Protein AF-A0A1J3D683-F1 (afdb_monomer)

Mean predicted aligned error: 5.48 Å

InterPro domains:
  IPR026057 Trichome birefringence-like, C-terminal domain [PF13839] (5-102)

Sequence (102 aa):
EPDPTKPEHTDLFDLYLDEADESWTAEIGDFDYVIISSGHWHFRPSVYYENGTISGCHYCQLPNVTDLTMFYGYRKAFRTAFKVILDLESFNGVMYLRTFAP

Structure (mmCIF, N/CA/C/O backbone):
data_AF-A0A1J3D683-F1
#
_entry.id   AF-A0A1J3D683-F1
#
loop_
_atom_site.group_PDB
_atom_site.id
_atom_site.type_symbol
_atom_site.label_atom_id
_atom_site.label_alt_id
_atom_site.label_comp_id
_atom_site.label_asym_id
_atom_site.label_entity_id
_atom_site.label_seq_id
_atom_site.pdbx_PDB_ins_code
_atom_site.Cartn_x
_atom_site.Cartn_y
_atom_site.Cartn_z
_atom_site.occupancy
_atom_site.B_iso_or_equiv
_atom_site.auth_seq_id
_atom_site.auth_comp_id
_atom_site.auth_asym_id
_atom_site.auth_atom_id
_atom_site.pdbx_PDB_model_num
ATOM 1 N N . GLU A 1 1 ? 3.800 -5.709 -37.709 1.00 40.38 1 GLU A N 1
ATOM 2 C CA . GLU A 1 1 ? 4.813 -5.768 -36.638 1.00 40.38 1 GLU A CA 1
ATOM 3 C C . GLU A 1 1 ? 4.378 -4.863 -35.501 1.00 40.38 1 GLU A C 1
ATOM 5 O O . GLU A 1 1 ? 3.859 -3.790 -35.804 1.00 40.38 1 GLU A O 1
ATOM 10 N N . PRO A 1 2 ? 4.496 -5.299 -34.238 1.00 44.69 2 PRO A N 1
ATOM 11 C CA . PRO A 1 2 ? 4.319 -4.409 -33.097 1.00 44.69 2 PRO A CA 1
ATOM 12 C C . PRO A 1 2 ? 5.401 -3.316 -33.112 1.00 44.69 2 PRO A C 1
ATOM 14 O O . PRO A 1 2 ? 6.545 -3.567 -33.484 1.00 44.69 2 PRO A O 1
ATOM 17 N N . ASP A 1 3 ? 4.998 -2.092 -32.779 1.00 47.06 3 ASP A N 1
ATOM 18 C CA . ASP A 1 3 ? 5.840 -0.894 -32.791 1.00 47.06 3 ASP A CA 1
ATOM 19 C C . ASP A 1 3 ? 6.704 -0.858 -31.517 1.00 47.06 3 ASP A C 1
ATOM 21 O O . ASP A 1 3 ? 6.144 -0.708 -30.429 1.00 47.06 3 ASP A O 1
ATOM 25 N N . PRO A 1 4 ? 8.044 -0.959 -31.616 1.00 57.84 4 PRO A N 1
ATOM 26 C CA . PRO A 1 4 ? 8.940 -1.013 -30.458 1.00 57.84 4 PRO A CA 1
ATOM 27 C C . PRO A 1 4 ? 8.971 0.289 -29.639 1.00 57.84 4 PRO A C 1
ATOM 29 O O . PRO A 1 4 ? 9.653 0.352 -28.619 1.00 57.84 4 PRO A O 1
ATOM 32 N N . THR A 1 5 ? 8.271 1.339 -30.084 1.00 55.69 5 THR A N 1
ATOM 33 C CA . THR A 1 5 ? 8.198 2.636 -29.398 1.00 55.69 5 THR A CA 1
ATOM 34 C C . THR A 1 5 ? 6.894 2.868 -28.633 1.00 55.69 5 THR A C 1
ATOM 36 O O . THR A 1 5 ? 6.767 3.887 -27.953 1.00 55.69 5 T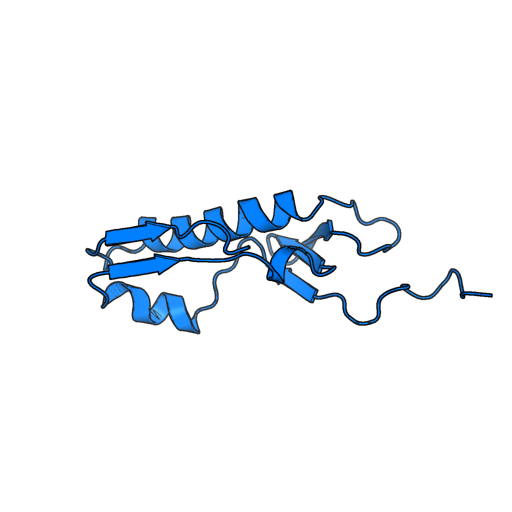HR A O 1
ATOM 39 N N . LYS A 1 6 ? 5.933 1.935 -28.692 1.00 50.72 6 LYS A N 1
ATOM 40 C CA . LYS A 1 6 ? 4.682 2.012 -27.926 1.00 50.72 6 LYS A CA 1
ATOM 41 C C . LYS A 1 6 ? 4.711 1.045 -26.739 1.00 50.72 6 LYS A C 1
ATOM 43 O O . LYS A 1 6 ? 5.078 -0.109 -26.939 1.00 50.72 6 LYS A O 1
ATOM 48 N N . PRO A 1 7 ? 4.285 1.467 -25.531 1.00 56.12 7 PRO A N 1
ATOM 49 C CA . PRO A 1 7 ? 4.058 0.522 -24.445 1.00 56.12 7 PRO A CA 1
ATOM 50 C C . PRO A 1 7 ? 3.030 -0.519 -24.909 1.00 56.12 7 PRO A C 1
ATOM 52 O O . PRO A 1 7 ? 1.954 -0.146 -25.380 1.00 56.12 7 PRO A O 1
ATOM 55 N N . GLU A 1 8 ? 3.344 -1.813 -24.792 1.00 57.50 8 GLU A N 1
ATOM 56 C CA . GLU A 1 8 ? 2.435 -2.900 -25.201 1.00 57.50 8 GLU A CA 1
ATOM 57 C C . GLU A 1 8 ? 1.136 -2.940 -24.369 1.00 57.50 8 GLU A C 1
ATOM 59 O O . GLU A 1 8 ? 0.163 -3.595 -24.749 1.00 57.50 8 GLU A O 1
ATOM 64 N N . HIS A 1 9 ? 1.086 -2.204 -23.254 1.00 60.66 9 HIS A N 1
ATOM 65 C CA . HIS A 1 9 ? -0.077 -2.089 -22.381 1.00 60.66 9 HIS A CA 1
ATOM 66 C C . HIS A 1 9 ? -0.552 -0.636 -22.287 1.00 60.66 9 HIS A C 1
ATOM 68 O O . HIS A 1 9 ? 0.137 0.221 -21.741 1.00 60.66 9 HIS A O 1
ATOM 74 N N . THR A 1 10 ? -1.758 -0.367 -22.791 1.00 62.66 10 THR A N 1
ATOM 75 C CA . THR A 1 10 ? -2.457 0.921 -22.629 1.00 62.66 10 THR A CA 1
ATOM 76 C C . THR A 1 10 ? -3.153 1.072 -21.270 1.00 62.66 10 THR A C 1
ATOM 78 O O . THR A 1 10 ? -3.592 2.171 -20.957 1.00 62.66 10 THR A O 1
ATOM 81 N N . ASP A 1 11 ? -3.208 0.007 -20.461 1.00 76.56 11 ASP A N 1
ATOM 82 C CA . ASP A 1 11 ? -3.873 -0.038 -19.146 1.00 76.56 11 ASP A CA 1
ATOM 83 C C . ASP A 1 11 ? -2.855 -0.259 -18.008 1.00 76.56 11 ASP A C 1
ATOM 85 O O . ASP A 1 11 ? -2.944 -1.227 -17.246 1.00 76.56 11 ASP A O 1
ATOM 89 N N . LEU A 1 12 ? -1.834 0.600 -17.916 1.00 88.25 12 LEU A N 1
ATOM 90 C CA . LEU A 1 12 ? -0.969 0.641 -16.733 1.00 88.25 12 LEU A CA 1
ATOM 91 C C . LEU A 1 12 ? -1.686 1.395 -15.609 1.00 88.25 12 LEU A C 1
ATOM 93 O O . LEU A 1 12 ? -2.235 2.470 -15.833 1.00 88.25 12 LEU A O 1
ATOM 97 N N . PHE A 1 13 ? -1.664 0.832 -14.402 1.00 92.19 13 PHE A N 1
ATOM 98 C CA . PHE A 1 13 ? -2.170 1.506 -13.208 1.00 92.19 13 PHE A CA 1
ATOM 99 C C . PHE A 1 13 ? -1.034 2.189 -12.456 1.00 92.19 13 PHE A C 1
ATOM 101 O O . PHE A 1 13 ? -0.025 1.550 -12.160 1.00 92.19 13 PHE A O 1
ATOM 108 N N . ASP A 1 14 ? -1.233 3.446 -12.082 1.00 94.50 14 ASP A N 1
ATOM 109 C CA . ASP A 1 14 ? -0.335 4.145 -11.170 1.00 94.50 14 ASP A CA 1
ATOM 110 C C . ASP A 1 14 ? -0.724 3.798 -9.731 1.00 94.50 14 ASP A C 1
ATOM 112 O O . ASP A 1 14 ? -1.860 4.022 -9.305 1.00 94.50 14 ASP A O 1
ATOM 116 N N . LEU A 1 15 ? 0.205 3.197 -8.987 1.00 95.44 15 LEU A N 1
ATOM 117 C CA . LEU A 1 15 ? -0.017 2.761 -7.613 1.00 95.44 15 LEU A CA 1
ATOM 118 C C . LEU A 1 15 ? 1.004 3.409 -6.675 1.00 95.44 15 LEU A C 1
ATOM 120 O O . LEU A 1 15 ? 2.192 3.080 -6.701 1.00 95.44 15 LEU A O 1
ATOM 124 N N . TYR A 1 16 ? 0.509 4.292 -5.813 1.00 97.56 16 TYR A N 1
ATOM 125 C CA . TYR A 1 16 ? 1.272 4.968 -4.768 1.00 97.56 16 TYR A CA 1
ATOM 126 C C . TYR A 1 16 ? 1.359 4.047 -3.553 1.00 97.56 16 TYR A C 1
ATOM 128 O O . TYR A 1 16 ? 0.372 3.763 -2.879 1.00 97.56 16 TYR A O 1
ATOM 136 N N . LEU A 1 17 ? 2.541 3.477 -3.335 1.00 97.56 17 LEU A N 1
ATOM 137 C CA . LEU A 1 17 ? 2.739 2.369 -2.404 1.00 97.56 17 LEU A CA 1
ATOM 138 C C . LEU A 1 17 ? 2.930 2.811 -0.953 1.00 97.56 17 LEU A C 1
ATOM 140 O O . LEU A 1 17 ? 2.952 1.957 -0.066 1.00 97.56 17 LEU A O 1
ATOM 144 N N . ASP A 1 18 ? 3.104 4.103 -0.707 1.00 97.56 18 ASP A N 1
ATOM 145 C CA . ASP A 1 18 ? 3.291 4.742 0.596 1.00 97.56 18 ASP A CA 1
ATOM 146 C C . ASP A 1 18 ? 2.160 5.711 0.970 1.00 97.56 18 ASP A C 1
ATOM 148 O O . ASP A 1 18 ? 2.204 6.311 2.042 1.00 97.56 18 ASP A O 1
ATOM 152 N N . GLU A 1 19 ? 1.119 5.789 0.142 1.00 97.12 19 GLU A N 1
ATOM 153 C CA . GLU A 1 19 ? -0.053 6.633 0.356 1.00 97.12 19 GLU A CA 1
ATOM 154 C C . GLU A 1 19 ? -1.294 5.758 0.569 1.00 97.12 19 GLU A C 1
ATOM 156 O O . GLU A 1 19 ? -1.545 4.800 -0.164 1.00 97.12 19 GLU A O 1
ATOM 161 N N . ALA A 1 20 ? -2.072 6.067 1.605 1.00 96.19 20 ALA A N 1
ATOM 162 C CA . ALA A 1 20 ? -3.355 5.428 1.858 1.00 96.19 20 ALA A CA 1
ATOM 163 C C . ALA A 1 20 ? -4.487 6.385 1.486 1.00 96.19 20 ALA A C 1
ATOM 165 O O . ALA A 1 20 ? -4.446 7.556 1.848 1.00 96.19 20 ALA A O 1
ATOM 166 N N . ASP A 1 21 ? -5.499 5.869 0.790 1.00 95.44 21 ASP A N 1
ATOM 167 C CA . ASP A 1 21 ? -6.642 6.668 0.348 1.00 95.44 21 ASP A CA 1
ATOM 168 C C . ASP A 1 21 ? -7.466 7.198 1.536 1.00 95.44 21 ASP A C 1
ATOM 170 O O . ASP A 1 21 ? -7.954 6.426 2.364 1.00 95.44 21 ASP A O 1
ATOM 174 N N . GLU A 1 22 ? -7.638 8.518 1.603 1.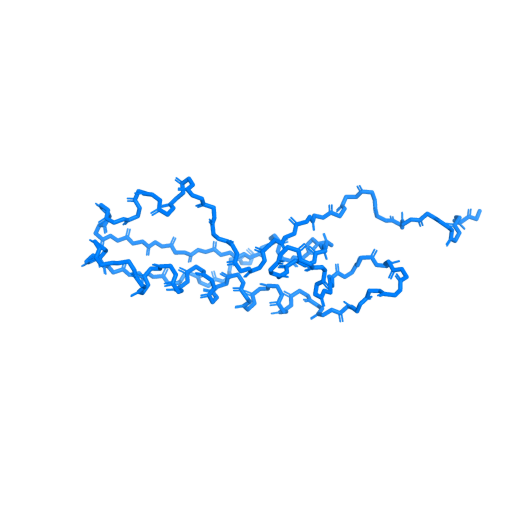00 95.69 22 GLU A N 1
ATOM 175 C CA . GLU A 1 22 ? -8.324 9.202 2.705 1.00 95.69 22 GLU A CA 1
ATOM 176 C C . GLU A 1 22 ? -9.781 8.758 2.892 1.00 95.69 22 GLU A C 1
ATOM 178 O O . GLU A 1 22 ? -10.301 8.812 4.006 1.00 95.69 22 GLU A O 1
ATOM 183 N N . SER A 1 23 ? -10.434 8.260 1.834 1.00 95.31 23 SER A N 1
ATOM 184 C CA . SER A 1 23 ? -11.848 7.864 1.872 1.00 95.31 23 SER A CA 1
ATOM 185 C C . SER A 1 23 ? -12.156 6.762 2.883 1.00 95.31 23 SER A C 1
ATOM 187 O O . SER A 1 23 ? -13.276 6.704 3.385 1.00 95.31 23 SER A O 1
ATOM 189 N N . TRP A 1 24 ? -11.189 5.893 3.194 1.00 93.88 24 TRP A N 1
ATOM 190 C CA . TRP A 1 24 ? -11.360 4.862 4.219 1.00 93.88 24 TRP A CA 1
ATOM 191 C C . TRP A 1 24 ? -10.597 5.175 5.504 1.00 93.88 24 TRP A C 1
ATOM 193 O O . TRP A 1 24 ? -11.045 4.779 6.579 1.00 93.88 24 TRP A O 1
ATOM 203 N N . THR A 1 25 ? -9.458 5.871 5.428 1.00 95.88 25 THR A N 1
ATOM 204 C CA . THR A 1 25 ? -8.654 6.166 6.624 1.00 95.88 25 THR A CA 1
ATOM 205 C C . THR A 1 25 ? -9.320 7.194 7.532 1.00 95.88 25 THR A C 1
ATOM 207 O O . THR A 1 25 ? -9.123 7.127 8.743 1.00 95.88 25 THR A O 1
ATOM 210 N N . ALA A 1 26 ? -10.143 8.092 6.980 1.00 94.88 26 ALA A N 1
ATOM 211 C CA . ALA A 1 26 ? -10.884 9.088 7.754 1.00 94.88 26 ALA A CA 1
ATOM 212 C C . ALA A 1 26 ? -11.930 8.463 8.694 1.00 94.88 26 ALA A C 1
ATOM 214 O O . ALA A 1 26 ? -12.159 8.975 9.784 1.00 94.88 26 ALA A O 1
ATOM 215 N N . GLU A 1 27 ? -12.520 7.336 8.295 1.00 93.94 27 GLU A N 1
ATOM 216 C CA . GLU A 1 27 ? -13.653 6.722 9.000 1.00 93.94 27 GLU A CA 1
ATOM 217 C C . GLU A 1 27 ? -13.229 5.536 9.877 1.00 93.94 27 GLU A C 1
ATOM 219 O O . GLU A 1 27 ? -13.985 5.077 10.730 1.00 93.94 27 GLU A O 1
ATOM 224 N N . ILE A 1 28 ? -12.021 4.994 9.675 1.00 95.31 28 ILE A N 1
ATOM 225 C CA . ILE A 1 28 ? -11.641 3.701 10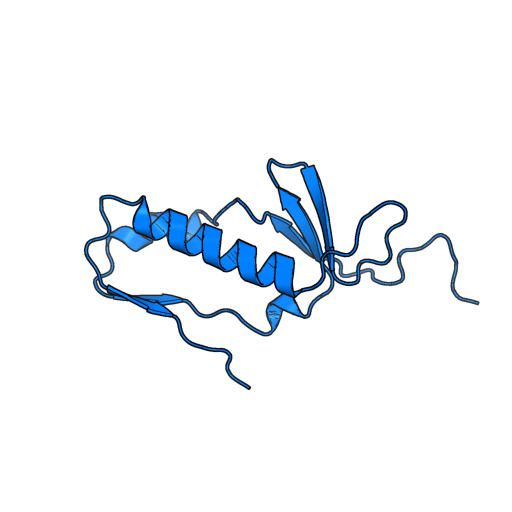.258 1.00 95.31 28 ILE A CA 1
ATOM 226 C C . ILE A 1 28 ? -11.598 3.702 11.797 1.00 95.31 28 ILE A C 1
ATOM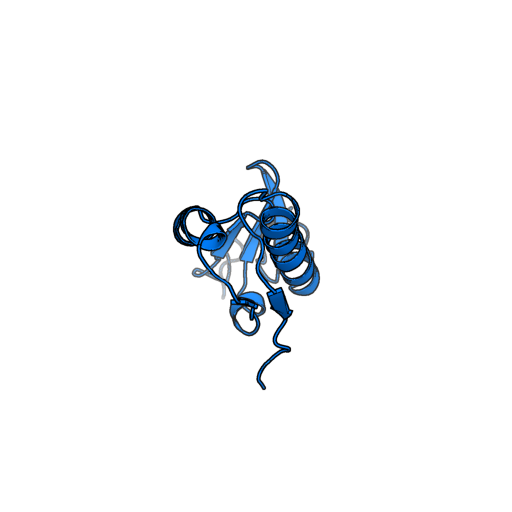 228 O O . ILE A 1 28 ? -11.807 2.656 12.409 1.00 95.31 28 ILE A O 1
ATOM 232 N N . GLY A 1 29 ? -11.369 4.862 12.421 1.00 95.81 29 GLY A N 1
ATOM 233 C CA . GLY A 1 29 ? -11.323 5.011 13.879 1.00 95.81 29 GLY A CA 1
ATOM 234 C C . GLY A 1 29 ? -12.635 4.657 14.587 1.00 95.81 29 GLY A C 1
ATOM 235 O O . GLY A 1 29 ? -12.598 4.231 15.738 1.00 95.81 29 GLY A O 1
ATOM 236 N N . ASP A 1 30 ? -13.768 4.757 13.890 1.00 96.19 30 ASP A N 1
ATOM 237 C CA . ASP A 1 30 ? -15.100 4.528 14.461 1.00 96.19 30 ASP A CA 1
ATOM 238 C C . ASP A 1 30 ? -15.546 3.053 14.405 1.00 96.19 30 ASP A C 1
ATOM 240 O O . ASP A 1 30 ? -16.630 2.707 14.879 1.00 96.19 30 ASP A O 1
ATOM 244 N N . PHE A 1 31 ? -14.731 2.158 13.833 1.00 96.75 31 PHE A N 1
ATOM 245 C C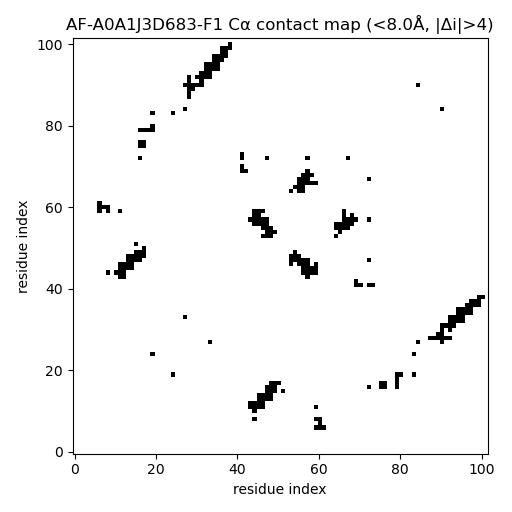A . PHE A 1 31 ? -15.073 0.742 13.690 1.00 96.75 31 PHE A CA 1
ATOM 246 C C . PHE A 1 31 ? -14.505 -0.122 14.821 1.00 96.75 31 PHE A C 1
ATOM 248 O O . PHE A 1 31 ? -13.305 -0.130 15.086 1.00 96.75 31 PHE A O 1
ATOM 255 N N . ASP A 1 32 ? -15.350 -0.986 15.392 1.00 97.62 32 ASP A N 1
ATOM 256 C CA . ASP A 1 32 ? -14.914 -2.027 16.337 1.00 97.62 32 ASP A CA 1
ATOM 257 C C . ASP A 1 32 ? -14.107 -3.148 15.655 1.00 97.62 32 ASP A C 1
ATOM 259 O O . ASP A 1 32 ? -13.267 -3.806 16.274 1.00 97.62 32 ASP A O 1
ATOM 263 N N . TYR A 1 33 ? -14.372 -3.390 14.368 1.00 97.31 33 TYR A N 1
ATOM 264 C CA . TYR A 1 33 ? -13.762 -4.467 13.593 1.00 97.31 33 TYR A CA 1
ATOM 265 C C . TYR A 1 33 ? -13.461 -4.021 12.167 1.00 97.31 33 TYR A C 1
ATOM 267 O O . TYR A 1 33 ? -14.340 -3.527 11.462 1.00 97.31 33 TYR A O 1
ATOM 275 N N . VAL A 1 34 ? -12.238 -4.290 11.712 1.00 96.69 34 VAL A N 1
ATOM 276 C CA . VAL A 1 34 ? -11.792 -4.002 10.342 1.00 96.69 34 VAL A CA 1
ATOM 277 C C . VAL A 1 34 ? -11.297 -5.287 9.699 1.00 96.69 34 VAL A C 1
ATOM 279 O O . VAL A 1 34 ? -10.482 -6.007 10.271 1.00 96.69 34 VAL A O 1
ATOM 282 N N . ILE A 1 35 ? -11.756 -5.573 8.482 1.00 95.88 35 ILE A N 1
ATOM 283 C CA . ILE A 1 35 ? -11.280 -6.713 7.696 1.00 95.88 35 ILE A CA 1
ATOM 284 C C . ILE A 1 35 ? -10.605 -6.177 6.439 1.00 95.88 35 ILE A C 1
ATOM 286 O O . ILE A 1 35 ? -11.269 -5.628 5.563 1.00 95.88 35 ILE A O 1
ATOM 290 N N . ILE A 1 36 ? -9.294 -6.384 6.323 1.00 94.62 36 ILE A N 1
ATOM 291 C CA . ILE A 1 36 ? -8.545 -6.039 5.112 1.00 94.62 36 ILE A CA 1
ATOM 292 C C . ILE A 1 36 ? -8.400 -7.283 4.243 1.00 94.62 36 ILE A C 1
ATOM 294 O O . ILE A 1 36 ? -8.018 -8.360 4.706 1.00 94.62 36 ILE A O 1
ATOM 298 N N . SER A 1 37 ? -8.668 -7.119 2.951 1.00 92.88 37 SER A N 1
ATOM 299 C CA . SER A 1 37 ? -8.398 -8.121 1.930 1.00 92.88 37 SER A CA 1
ATOM 300 C C . SER A 1 37 ? -7.919 -7.438 0.662 1.00 92.88 37 SER A C 1
ATOM 302 O O . SER A 1 37 ? -8.492 -6.442 0.233 1.00 92.88 37 SER A O 1
ATOM 304 N N . SER A 1 38 ? -6.883 -7.991 0.043 1.00 90.94 38 SER A N 1
ATOM 305 C CA . SER A 1 38 ? -6.477 -7.598 -1.298 1.00 90.94 38 SER A CA 1
ATOM 306 C C . SER A 1 38 ? -5.834 -8.782 -2.007 1.00 90.94 38 SER A C 1
ATOM 308 O O . SER A 1 38 ? -5.207 -9.631 -1.377 1.00 90.94 38 SER A O 1
ATOM 310 N N . GLY A 1 39 ? -6.038 -8.878 -3.318 1.00 87.69 39 GLY A N 1
ATOM 311 C CA . GLY A 1 39 ? -5.678 -10.061 -4.095 1.00 87.69 39 GLY A CA 1
ATOM 312 C C . GLY A 1 39 ? -5.501 -9.725 -5.564 1.00 87.69 39 GLY A C 1
ATOM 313 O O . GLY A 1 39 ? -4.501 -9.112 -5.928 1.00 87.69 39 GLY A O 1
ATOM 314 N N . HIS A 1 40 ? -6.497 -10.089 -6.378 1.00 88.19 40 HIS A N 1
ATOM 315 C CA . HIS A 1 40 ? -6.465 -10.046 -7.844 1.00 88.19 40 HIS A CA 1
ATOM 316 C C . HIS A 1 40 ? -5.952 -8.740 -8.468 1.00 88.19 40 HIS A C 1
ATOM 318 O O . HIS A 1 40 ? -5.370 -8.775 -9.550 1.00 88.19 40 HIS A O 1
ATOM 324 N N . TRP A 1 41 ? -6.132 -7.602 -7.793 1.00 88.06 41 TRP A N 1
ATOM 325 C CA . TRP A 1 41 ? -5.658 -6.301 -8.267 1.00 88.06 41 TRP A CA 1
ATOM 326 C C . TRP A 1 41 ? -4.147 -6.272 -8.539 1.00 88.06 41 TRP A C 1
ATOM 328 O O . TRP A 1 41 ? -3.712 -5.688 -9.521 1.0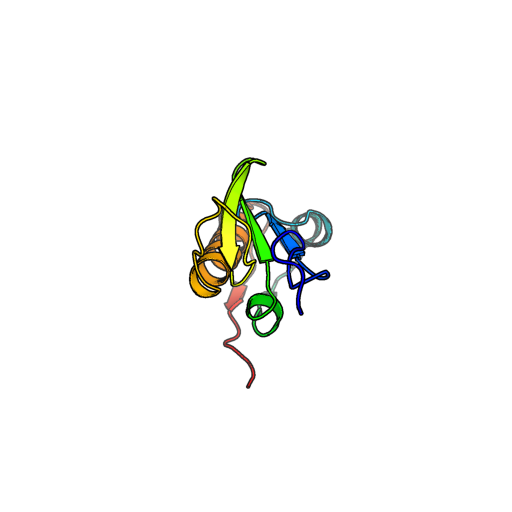0 88.06 41 TRP A O 1
ATOM 338 N N . HIS A 1 42 ? -3.352 -6.992 -7.745 1.00 91.31 42 HIS A N 1
ATOM 339 C CA . HIS A 1 42 ? -1.891 -6.991 -7.859 1.00 91.31 42 HIS A CA 1
ATOM 340 C C . HIS A 1 42 ? -1.350 -7.771 -9.063 1.00 91.31 42 HIS A C 1
ATOM 342 O O . HIS A 1 42 ? -0.164 -7.674 -9.357 1.00 91.31 42 HIS A O 1
ATOM 348 N N . PHE A 1 43 ? -2.188 -8.540 -9.767 1.00 91.62 43 PHE A N 1
ATOM 349 C CA . PHE A 1 43 ? -1.784 -9.184 -11.021 1.00 91.62 43 PHE A CA 1
ATOM 350 C C . PHE A 1 43 ? -1.787 -8.212 -12.206 1.00 91.62 43 PHE A C 1
ATOM 352 O O . PHE A 1 43 ? -1.181 -8.513 -13.235 1.00 91.62 43 PHE A O 1
ATOM 359 N N . ARG A 1 44 ? -2.480 -7.071 -12.082 1.00 92.00 44 ARG A N 1
ATOM 360 C CA . ARG A 1 44 ? -2.549 -6.044 -13.125 1.00 92.00 44 ARG A CA 1
ATOM 361 C C . ARG A 1 44 ? -1.173 -5.399 -13.308 1.00 92.00 44 ARG A C 1
ATOM 363 O O . ARG A 1 44 ? -0.518 -5.124 -12.305 1.00 92.00 44 ARG A O 1
ATOM 370 N N . PRO A 1 45 ? -0.754 -5.103 -14.547 1.00 94.12 45 PRO A N 1
ATOM 371 C CA . PRO A 1 45 ? 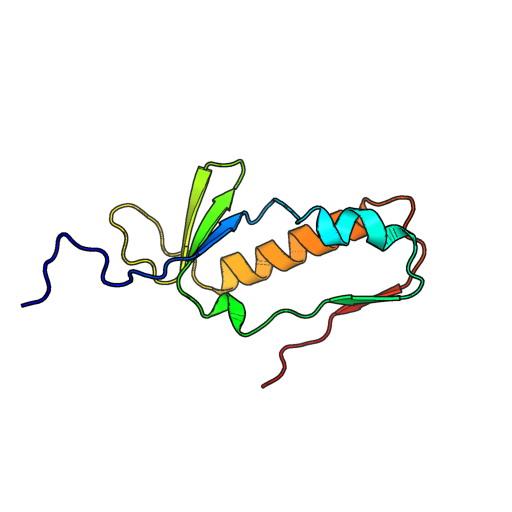0.425 -4.282 -14.790 1.00 94.12 45 PRO A CA 1
ATOM 372 C C . PRO A 1 45 ? 0.302 -2.933 -14.077 1.00 94.12 45 PRO A C 1
ATOM 374 O O . PRO A 1 45 ? -0.763 -2.310 -14.093 1.00 94.12 45 PRO A O 1
ATOM 377 N N . SER A 1 46 ? 1.354 -2.490 -13.397 1.00 94.62 46 SER A N 1
ATOM 378 C CA . SER A 1 46 ? 1.297 -1.258 -12.600 1.00 94.62 46 SER A CA 1
ATOM 379 C C . SER A 1 46 ? 2.651 -0.575 -12.518 1.00 94.62 46 SER A C 1
ATOM 381 O O . SER A 1 46 ? 3.676 -1.250 -12.440 1.00 94.62 46 SER A O 1
ATOM 383 N N . VAL A 1 47 ? 2.649 0.754 -12.495 1.00 96.50 47 VAL A N 1
ATOM 384 C CA . VAL A 1 47 ? 3.806 1.584 -12.152 1.00 96.50 47 VAL A CA 1
ATOM 385 C C . VAL A 1 47 ? 3.717 1.917 -10.668 1.00 96.50 47 VAL A C 1
ATOM 387 O O . VAL A 1 47 ? 2.656 2.272 -10.157 1.00 96.50 47 VAL A O 1
ATOM 390 N N . TYR A 1 48 ? 4.825 1.752 -9.958 1.00 97.69 48 TYR A N 1
ATOM 391 C CA . TYR A 1 48 ? 4.898 1.960 -8.521 1.00 97.69 48 TYR A CA 1
ATOM 392 C C . TYR A 1 48 ? 5.524 3.307 -8.205 1.00 97.69 48 TYR A C 1
ATOM 394 O O . TYR A 1 48 ? 6.599 3.636 -8.713 1.00 97.69 48 TYR A O 1
ATOM 402 N N . TYR A 1 49 ? 4.854 4.049 -7.330 1.00 98.19 49 TYR A N 1
ATOM 403 C CA . TYR A 1 49 ? 5.296 5.341 -6.837 1.00 98.19 49 TYR A CA 1
ATOM 404 C C . TYR A 1 49 ? 5.585 5.259 -5.342 1.00 98.19 49 TYR A C 1
ATOM 406 O O . TYR A 1 49 ? 4.827 4.649 -4.588 1.00 98.19 49 TYR A O 1
ATOM 414 N N . GLU A 1 50 ? 6.689 5.874 -4.930 1.00 97.81 50 GLU A N 1
ATOM 415 C CA . GLU A 1 50 ? 7.028 6.143 -3.533 1.00 97.81 50 GLU A CA 1
ATOM 416 C C . GLU A 1 50 ? 7.568 7.575 -3.436 1.00 97.81 50 GLU A C 1
ATOM 418 O O . GLU A 1 50 ? 8.384 8.002 -4.263 1.00 97.81 50 GLU A O 1
ATOM 423 N N . ASN A 1 51 ? 7.098 8.337 -2.449 1.00 97.38 51 ASN A N 1
ATOM 424 C CA . ASN A 1 51 ? 7.341 9.772 -2.287 1.00 97.38 51 ASN A CA 1
ATOM 425 C C . ASN A 1 51 ? 7.079 10.569 -3.583 1.00 97.38 51 ASN A C 1
ATOM 427 O O . ASN A 1 51 ? 7.863 11.444 -3.956 1.00 97.38 51 ASN A O 1
ATOM 431 N N . GLY A 1 52 ? 6.023 10.208 -4.320 1.00 95.94 52 GLY A N 1
ATOM 432 C CA . GLY A 1 52 ? 5.665 10.827 -5.601 1.00 95.94 52 GLY A CA 1
ATOM 433 C C . GLY A 1 52 ? 6.631 10.546 -6.764 1.00 95.94 52 GLY A C 1
ATOM 434 O O . GLY A 1 52 ? 6.515 11.170 -7.818 1.00 95.94 52 GLY A O 1
ATOM 435 N N . THR A 1 53 ? 7.580 9.618 -6.608 1.00 96.69 53 THR A N 1
ATOM 436 C CA . THR A 1 53 ? 8.568 9.254 -7.640 1.00 96.69 53 THR A CA 1
ATOM 437 C C . THR A 1 53 ? 8.468 7.784 -8.027 1.00 96.69 53 THR A C 1
ATOM 439 O O . THR A 1 53 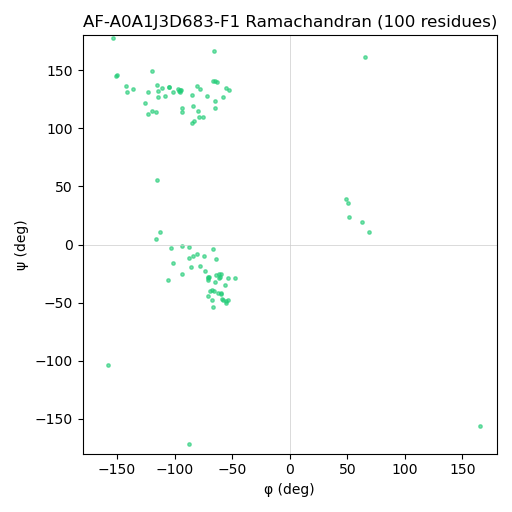? 8.117 6.953 -7.195 1.00 96.69 53 THR A O 1
ATOM 442 N N . ILE A 1 54 ? 8.787 7.449 -9.283 1.00 96.50 54 ILE A N 1
ATOM 443 C CA . ILE A 1 54 ? 8.746 6.059 -9.759 1.00 96.50 54 ILE A CA 1
ATOM 444 C C . ILE A 1 54 ? 9.806 5.241 -9.014 1.00 96.50 54 ILE A C 1
ATOM 446 O O . ILE A 1 54 ? 11.003 5.489 -9.167 1.00 96.50 54 ILE A O 1
ATOM 450 N N . SER A 1 55 ? 9.369 4.242 -8.249 1.00 97.19 55 SER A N 1
ATOM 451 C CA . SER A 1 55 ? 10.256 3.284 -7.580 1.00 97.19 55 SER A CA 1
ATOM 452 C C . SER A 1 55 ? 10.491 2.020 -8.410 1.00 97.19 55 SER A C 1
ATOM 454 O O . SER A 1 55 ? 11.535 1.379 -8.287 1.00 97.19 55 SER A O 1
ATOM 456 N N . GLY A 1 56 ? 9.557 1.686 -9.300 1.00 97.12 56 GLY A N 1
ATOM 457 C CA . GLY A 1 56 ? 9.642 0.558 -10.223 1.00 97.12 56 GLY A CA 1
ATOM 458 C C . GLY A 1 56 ? 8.280 0.240 -10.827 1.00 97.12 56 GLY A C 1
ATOM 459 O O . GLY A 1 56 ? 7.408 1.104 -10.897 1.00 97.12 56 GLY A O 1
ATOM 460 N N . CYS A 1 57 ? 8.082 -0.995 -11.273 1.00 96.31 57 CYS A N 1
ATOM 461 C CA . CYS A 1 57 ? 6.803 -1.432 -11.824 1.00 96.31 57 CYS A CA 1
ATOM 462 C C . CYS A 1 57 ? 6.580 -2.944 -11.678 1.00 96.31 57 CYS A C 1
ATOM 464 O O . CYS A 1 57 ? 7.453 -3.663 -11.203 1.00 96.31 57 CYS A O 1
ATOM 466 N N . HIS A 1 58 ? 5.423 -3.435 -12.114 1.00 95.44 58 HIS A N 1
ATOM 467 C CA . HIS A 1 58 ? 5.159 -4.850 -12.384 1.00 95.44 58 HIS A CA 1
ATOM 468 C C . HIS A 1 58 ? 4.640 -4.983 -13.811 1.00 95.44 58 HIS A C 1
ATOM 470 O O . HIS A 1 58 ? 3.627 -4.367 -14.151 1.00 95.44 58 HIS A O 1
ATOM 476 N N . TYR A 1 59 ? 5.335 -5.765 -14.640 1.00 93.00 59 TYR A N 1
ATOM 477 C CA . TYR A 1 59 ? 4.955 -6.078 -16.020 1.00 93.00 59 TYR A CA 1
ATOM 478 C C . TYR A 1 59 ? 4.620 -4.841 -16.881 1.00 93.00 59 TYR A C 1
ATOM 480 O O . TYR A 1 59 ? 3.721 -4.874 -17.718 1.00 93.00 59 TYR A O 1
ATOM 488 N N . CYS A 1 60 ? 5.325 -3.722 -16.673 1.00 88.44 60 CYS A N 1
ATOM 489 C CA . CYS A 1 60 ? 5.019 -2.464 -17.363 1.00 88.44 60 CYS A CA 1
ATOM 490 C C . CYS A 1 60 ? 5.675 -2.321 -18.744 1.00 88.44 60 CYS A C 1
ATOM 492 O O . CYS A 1 60 ? 5.246 -1.488 -19.536 1.00 88.44 60 CYS A O 1
ATOM 494 N N . GLN A 1 61 ? 6.731 -3.099 -19.015 1.00 87.75 61 GLN A N 1
ATOM 495 C CA . GLN A 1 61 ? 7.544 -3.027 -20.239 1.00 87.75 61 GLN A CA 1
ATOM 496 C C . GLN A 1 61 ? 8.062 -1.614 -20.594 1.00 87.75 61 GLN A C 1
ATOM 498 O O . GLN A 1 61 ? 8.359 -1.316 -21.750 1.00 87.75 61 GLN A O 1
ATOM 503 N N . LEU A 1 62 ? 8.179 -0.727 -19.603 1.00 86.88 62 LEU A N 1
ATOM 504 C CA . LEU A 1 62 ? 8.697 0.622 -19.804 1.00 86.88 62 LEU A CA 1
ATOM 505 C C . LEU A 1 62 ? 10.234 0.600 -19.837 1.00 86.88 62 LEU A C 1
ATOM 507 O O . LEU A 1 62 ? 10.859 -0.046 -18.990 1.00 86.88 62 LEU A O 1
ATOM 511 N N . PRO A 1 63 ? 10.876 1.322 -20.773 1.00 88.56 63 PRO A N 1
ATOM 512 C CA . PRO A 1 63 ? 12.327 1.424 -20.795 1.00 88.56 63 PRO A CA 1
ATOM 513 C C . PRO A 1 63 ? 12.826 2.155 -19.543 1.00 88.56 63 PRO A C 1
ATOM 515 O O . PRO A 1 63 ? 12.243 3.151 -19.120 1.00 88.56 63 PRO A O 1
ATOM 518 N N . ASN A 1 64 ? 13.943 1.690 -18.979 1.00 91.50 64 ASN A N 1
ATOM 519 C CA . ASN A 1 64 ? 14.586 2.272 -17.792 1.00 91.50 64 ASN A CA 1
ATOM 520 C C . ASN A 1 64 ? 13.743 2.248 -16.499 1.00 91.50 64 ASN A C 1
ATOM 522 O O . ASN A 1 64 ? 14.055 2.987 -15.566 1.00 91.50 64 ASN A O 1
ATOM 526 N N . VAL A 1 65 ? 12.717 1.394 -16.410 1.00 94.50 65 VAL A N 1
ATOM 527 C CA . VAL A 1 65 ? 11.962 1.149 -15.172 1.00 94.50 65 VAL A CA 1
ATOM 528 C C . VAL A 1 65 ? 12.191 -0.290 -14.724 1.00 94.50 65 VAL A C 1
ATOM 530 O O . VAL A 1 65 ? 12.008 -1.231 -15.492 1.00 94.50 65 VAL A O 1
ATOM 533 N N . THR A 1 66 ? 12.612 -0.470 -13.475 1.00 96.50 66 THR A N 1
ATOM 534 C CA . THR A 1 66 ? 12.863 -1.800 -12.910 1.00 96.50 66 THR A CA 1
ATOM 535 C C . THR A 1 66 ? 11.547 -2.529 -12.657 1.00 96.50 66 THR A C 1
ATOM 537 O O . THR A 1 66 ? 10.683 -2.012 -11.948 1.00 96.50 66 THR A O 1
ATOM 540 N N . ASP A 1 67 ? 11.418 -3.755 -13.167 1.00 96.06 67 ASP A N 1
ATOM 541 C CA . ASP A 1 67 ? 10.332 -4.651 -12.769 1.00 96.06 67 ASP A CA 1
ATOM 542 C C . ASP A 1 67 ? 10.621 -5.216 -11.367 1.00 96.06 67 ASP A C 1
ATOM 544 O O . ASP A 1 67 ? 11.559 -5.988 -11.154 1.00 96.06 67 ASP A O 1
ATOM 548 N N . LEU A 1 68 ? 9.831 -4.773 -10.394 1.00 97.19 68 LEU A N 1
ATOM 549 C CA . LEU A 1 68 ? 9.882 -5.176 -8.992 1.00 97.19 68 LEU A CA 1
ATOM 550 C C . LEU A 1 68 ? 8.926 -6.333 -8.680 1.00 97.19 68 LEU A C 1
ATOM 552 O O . LEU A 1 68 ? 8.927 -6.833 -7.552 1.00 97.19 68 LEU A O 1
ATOM 556 N N . THR A 1 69 ? 8.160 -6.803 -9.668 1.00 96.25 69 THR A N 1
ATOM 557 C CA . THR A 1 69 ? 7.114 -7.828 -9.578 1.00 96.25 69 THR A CA 1
ATOM 558 C C . THR A 1 69 ? 5.901 -7.425 -8.737 1.00 96.25 69 THR A C 1
ATOM 560 O O . THR A 1 69 ? 5.972 -6.584 -7.837 1.00 96.25 69 THR A O 1
ATOM 563 N N . MET A 1 70 ? 4.789 -8.135 -8.941 1.00 95.31 70 MET A N 1
ATOM 564 C CA . MET A 1 70 ? 3.573 -7.986 -8.137 1.00 95.31 70 MET A CA 1
ATOM 565 C C . MET A 1 70 ? 3.803 -8.133 -6.626 1.00 95.31 70 MET A C 1
ATOM 567 O O . MET A 1 70 ? 3.075 -7.547 -5.826 1.00 95.31 70 MET A O 1
ATOM 571 N N . PHE A 1 71 ? 4.807 -8.910 -6.202 1.00 95.75 71 PHE A N 1
ATOM 572 C CA . PHE A 1 71 ? 5.054 -9.176 -4.785 1.00 95.75 71 PHE A CA 1
ATOM 573 C C . PHE A 1 71 ? 5.583 -7.947 -4.049 1.00 95.75 71 PHE A C 1
ATOM 575 O O . PHE A 1 71 ? 5.338 -7.813 -2.846 1.00 95.75 71 PHE A O 1
ATOM 582 N N . TYR A 1 72 ? 6.287 -7.052 -4.750 1.00 97.31 72 TYR A N 1
ATOM 583 C CA . TYR A 1 72 ? 6.737 -5.788 -4.179 1.00 97.31 72 TYR A CA 1
ATOM 584 C C . TYR A 1 72 ? 5.544 -4.893 -3.856 1.00 97.31 72 TYR A C 1
ATOM 586 O O . TYR A 1 72 ? 5.367 -4.518 -2.693 1.00 97.31 72 TYR A O 1
ATOM 594 N N . GLY A 1 73 ? 4.681 -4.652 -4.851 1.00 96.06 73 GLY A N 1
ATOM 595 C CA . GLY A 1 73 ? 3.454 -3.878 -4.676 1.00 96.06 73 GLY A CA 1
ATOM 596 C C . GLY A 1 73 ? 2.549 -4.479 -3.601 1.00 96.06 73 GLY A C 1
ATOM 597 O O . GLY A 1 73 ? 2.167 -3.784 -2.663 1.00 96.06 73 GLY A O 1
ATOM 598 N N . TYR A 1 74 ? 2.318 -5.797 -3.652 1.00 95.62 74 TYR A N 1
ATOM 599 C CA . TYR A 1 74 ? 1.516 -6.527 -2.662 1.00 95.62 74 TYR A CA 1
ATOM 600 C C . TYR A 1 74 ? 2.033 -6.329 -1.235 1.00 95.62 74 TYR A C 1
ATOM 602 O O . TYR A 1 74 ? 1.288 -5.954 -0.332 1.00 95.62 74 TYR A O 1
ATOM 610 N N . ARG A 1 75 ? 3.337 -6.529 -1.012 1.00 96.06 75 ARG A N 1
ATOM 611 C CA . ARG A 1 75 ? 3.948 -6.361 0.313 1.00 96.06 75 ARG A CA 1
ATOM 612 C C . ARG A 1 75 ? 3.832 -4.924 0.818 1.00 96.06 75 ARG A C 1
ATOM 614 O O . ARG A 1 75 ? 3.611 -4.721 2.011 1.00 96.06 75 ARG A O 1
ATOM 621 N N . LYS A 1 76 ? 4.050 -3.942 -0.054 1.00 97.38 76 LYS A N 1
ATOM 622 C CA . LYS A 1 76 ? 4.024 -2.523 0.305 1.00 97.38 76 LYS A CA 1
ATOM 623 C C . LYS A 1 76 ? 2.609 -2.039 0.614 1.00 97.38 76 LYS A C 1
ATOM 625 O O . LYS A 1 76 ? 2.434 -1.436 1.664 1.00 97.38 76 LYS A O 1
ATOM 630 N N . ALA A 1 77 ? 1.615 -2.411 -0.193 1.00 96.19 77 ALA A N 1
ATOM 631 C CA . ALA A 1 77 ? 0.213 -2.064 0.042 1.00 96.19 77 ALA A CA 1
ATOM 632 C C . ALA A 1 77 ? -0.257 -2.483 1.448 1.00 96.19 77 ALA A C 1
ATOM 634 O O . ALA A 1 77 ? -0.792 -1.667 2.195 1.00 96.19 77 ALA A O 1
ATOM 635 N N . PHE A 1 78 ? 0.034 -3.723 1.865 1.00 96.19 78 PHE A N 1
ATOM 636 C CA . PHE A 1 78 ? -0.295 -4.171 3.224 1.00 96.19 78 PHE A CA 1
ATOM 637 C C . PHE A 1 78 ? 0.489 -3.437 4.310 1.00 96.19 78 PHE A C 1
ATOM 639 O O . PHE A 1 78 ? -0.082 -3.096 5.339 1.00 96.19 78 PHE A O 1
ATOM 646 N N . ARG A 1 79 ? 1.784 -3.170 4.101 1.00 97.31 79 ARG A N 1
ATOM 647 C CA . ARG A 1 79 ? 2.584 -2.406 5.073 1.00 97.31 79 ARG A CA 1
ATOM 648 C C . ARG A 1 79 ? 2.016 -1.010 5.296 1.00 97.31 79 ARG A C 1
ATOM 650 O O . ARG A 1 79 ? 1.955 -0.581 6.441 1.00 97.31 79 ARG A O 1
ATOM 657 N N . THR A 1 80 ? 1.593 -0.340 4.231 1.00 98.00 80 THR A N 1
ATOM 658 C CA . THR A 1 80 ? 1.001 0.998 4.297 1.00 98.00 80 THR A CA 1
ATOM 659 C C . THR A 1 80 ? -0.350 0.961 5.000 1.00 98.00 80 THR A C 1
ATOM 661 O O . THR A 1 80 ? -0.541 1.693 5.966 1.00 98.00 80 THR A O 1
ATO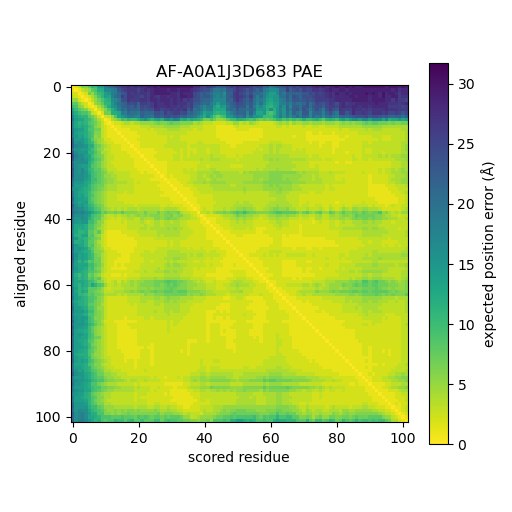M 664 N N . ALA A 1 81 ? -1.236 0.031 4.631 1.00 96.75 81 ALA A N 1
ATOM 665 C CA . ALA A 1 81 ? -2.524 -0.127 5.307 1.00 96.75 81 ALA A CA 1
ATOM 666 C C . ALA A 1 81 ? -2.372 -0.454 6.808 1.00 96.75 81 ALA A C 1
ATOM 668 O O . ALA A 1 81 ? -3.056 0.131 7.645 1.00 96.75 81 ALA A O 1
ATOM 669 N N . PHE A 1 82 ? -1.445 -1.347 7.172 1.00 96.75 82 PHE A N 1
ATOM 670 C CA . PHE A 1 82 ? -1.187 -1.679 8.577 1.00 96.75 82 PHE A CA 1
ATOM 671 C C . PHE A 1 82 ? -0.568 -0.520 9.342 1.00 96.75 82 PHE A C 1
ATOM 673 O O . PHE A 1 82 ? -0.938 -0.304 10.490 1.00 96.75 82 PHE A O 1
ATOM 680 N N . LYS A 1 83 ? 0.347 0.229 8.719 1.00 97.25 83 LYS A N 1
ATOM 681 C CA . LYS A 1 83 ? 0.939 1.417 9.331 1.00 97.25 83 LYS A CA 1
ATOM 682 C C . LYS A 1 83 ? -0.137 2.437 9.688 1.00 97.25 83 LYS A C 1
ATOM 684 O O . LYS A 1 83 ? -0.146 2.893 10.820 1.00 97.25 83 LYS A O 1
ATOM 689 N N . VAL A 1 84 ? -1.069 2.722 8.776 1.00 96.62 84 VAL A N 1
ATOM 690 C CA . VAL A 1 84 ? -2.192 3.631 9.058 1.00 96.62 84 VAL A CA 1
ATOM 691 C C . VAL A 1 84 ? -2.975 3.182 10.286 1.00 96.62 84 VAL A C 1
ATOM 693 O O . VAL A 1 84 ? -3.222 3.988 11.171 1.00 96.62 84 VAL A O 1
ATOM 696 N N . ILE A 1 85 ? -3.338 1.901 10.364 1.00 96.19 85 ILE A N 1
ATOM 697 C CA . ILE A 1 85 ? -4.160 1.404 11.474 1.00 96.19 85 ILE A CA 1
ATOM 698 C C . ILE A 1 85 ? -3.391 1.404 12.796 1.00 96.19 85 ILE A C 1
ATOM 700 O O . ILE A 1 85 ? -3.956 1.743 13.827 1.00 96.19 85 ILE A O 1
ATOM 704 N N . LEU A 1 86 ? -2.113 1.022 12.775 1.00 95.69 86 LEU A N 1
ATOM 705 C CA . LEU A 1 86 ? -1.274 0.984 13.975 1.00 95.69 86 LEU A CA 1
ATOM 706 C C . LEU A 1 86 ? -0.914 2.381 14.494 1.00 95.69 86 LEU A C 1
ATOM 708 O O . LEU A 1 86 ? -0.716 2.536 15.696 1.00 95.69 86 LEU A O 1
ATOM 712 N N . ASP A 1 87 ? -0.816 3.368 13.604 1.00 96.31 87 ASP A N 1
ATOM 713 C CA . ASP A 1 87 ? -0.485 4.750 13.957 1.00 96.31 87 ASP A CA 1
ATOM 714 C C . ASP A 1 87 ? -1.738 5.577 14.327 1.00 96.31 87 ASP A C 1
ATOM 716 O O . ASP A 1 87 ? -1.608 6.686 14.845 1.00 96.31 87 ASP A O 1
ATOM 720 N N . LEU A 1 88 ? -2.951 5.068 14.073 1.00 96.12 88 LEU A N 1
ATOM 721 C CA . LEU A 1 88 ? -4.198 5.784 14.337 1.00 96.12 88 LEU A CA 1
ATOM 722 C C . LEU A 1 88 ? -4.659 5.606 15.792 1.00 96.12 88 LEU A C 1
ATOM 724 O O . LEU A 1 88 ? -5.246 4.591 16.152 1.00 96.12 88 LEU A O 1
ATOM 728 N N . GLU A 1 89 ? -4.471 6.641 16.613 1.00 95.25 89 GLU A N 1
ATOM 729 C CA . GLU A 1 89 ? -4.827 6.626 18.043 1.00 95.25 89 GLU A CA 1
ATOM 730 C C . GLU A 1 89 ? -6.324 6.405 18.320 1.00 95.25 89 GLU A C 1
ATOM 732 O O . GLU A 1 89 ? -6.691 5.872 19.368 1.00 95.25 89 GLU A O 1
ATOM 737 N N . SER A 1 90 ? -7.205 6.819 17.404 1.00 95.56 90 SER A N 1
ATOM 738 C CA . SER A 1 90 ? -8.652 6.645 17.568 1.00 95.56 90 SER A CA 1
ATOM 739 C C . SER A 1 90 ? -9.103 5.197 17.375 1.00 95.56 90 SER A C 1
ATOM 741 O O . SER A 1 90 ? -10.135 4.809 17.925 1.00 95.56 90 SER A O 1
ATOM 743 N N . PHE A 1 91 ? -8.332 4.375 16.657 1.00 96.81 91 PHE A N 1
ATOM 744 C CA . PHE A 1 91 ? -8.710 2.994 16.393 1.00 96.81 91 PHE A CA 1
ATOM 745 C C . PHE A 1 91 ? -8.439 2.099 17.605 1.00 96.81 91 PHE A C 1
ATOM 747 O O . PHE A 1 91 ? -7.300 1.775 17.931 1.00 96.81 91 PHE A O 1
ATOM 754 N N . ASN A 1 92 ? -9.516 1.647 18.247 1.00 95.62 92 ASN A N 1
ATOM 755 C CA . ASN A 1 92 ? -9.470 0.745 19.404 1.00 95.62 92 ASN A CA 1
ATOM 756 C C . ASN A 1 92 ? -10.048 -0.652 19.099 1.00 95.62 92 ASN A C 1
ATOM 758 O O . ASN A 1 92 ? -10.288 -1.445 20.011 1.00 95.62 92 ASN A O 1
ATOM 762 N N . GLY A 1 93 ? -10.293 -0.940 17.818 1.00 95.69 93 GLY A N 1
ATOM 763 C CA . GLY A 1 93 ? -10.904 -2.176 17.346 1.00 95.69 93 GLY A CA 1
ATOM 764 C C . GLY A 1 93 ? -9.917 -3.316 17.081 1.00 95.69 93 GLY A C 1
ATOM 765 O O . GLY A 1 93 ? -8.720 -3.249 17.369 1.00 95.69 93 GLY A O 1
ATOM 766 N N . VAL A 1 94 ? -10.428 -4.393 16.479 1.00 97.25 94 VAL A N 1
ATOM 767 C CA . VAL A 1 94 ? -9.633 -5.551 16.042 1.00 97.25 94 VAL A CA 1
ATOM 768 C C . VAL A 1 94 ? -9.538 -5.584 14.519 1.00 97.25 94 VAL A C 1
ATOM 770 O O . VAL A 1 94 ? -10.550 -5.580 13.816 1.00 97.25 94 VAL A O 1
ATOM 773 N N . MET A 1 95 ? -8.312 -5.674 13.996 1.00 96.56 95 MET A N 1
ATOM 774 C CA . MET A 1 95 ? -8.063 -5.865 12.567 1.00 96.56 95 MET A CA 1
ATOM 775 C C . MET A 1 95 ? -7.868 -7.350 12.233 1.00 96.56 95 MET A C 1
ATOM 777 O O . MET A 1 95 ? -7.040 -8.034 12.836 1.00 96.56 95 MET A O 1
ATOM 781 N N . TYR A 1 96 ? -8.564 -7.826 11.204 1.00 96.81 96 TYR A N 1
ATOM 782 C CA . TYR A 1 96 ? -8.346 -9.128 10.586 1.00 96.81 96 TYR A CA 1
ATOM 783 C C . TYR A 1 96 ? -7.759 -8.973 9.185 1.00 96.81 96 TYR A C 1
ATOM 785 O O . TYR A 1 96 ? -8.262 -8.209 8.359 1.00 96.81 96 TYR A O 1
ATOM 793 N N . LEU A 1 97 ? -6.736 -9.771 8.882 1.00 95.06 97 LEU A N 1
ATOM 794 C CA . LEU A 1 97 ? -6.269 -9.971 7.516 1.00 95.06 97 LEU A CA 1
ATOM 795 C C . LEU A 1 97 ? -6.961 -11.199 6.924 1.00 95.06 97 LEU A C 1
ATOM 797 O O . LEU A 1 97 ? -6.749 -12.324 7.382 1.00 95.06 97 LEU A O 1
ATOM 801 N N . ARG A 1 98 ? -7.740 -10.999 5.861 1.00 94.00 98 ARG A N 1
ATOM 802 C CA . ARG A 1 98 ? -8.260 -12.102 5.052 1.00 94.00 98 ARG A CA 1
ATOM 803 C C . ARG A 1 98 ? -7.223 -12.496 4.003 1.00 94.00 98 ARG A C 1
ATOM 805 O O . ARG A 1 98 ? -6.759 -11.658 3.231 1.00 94.00 98 ARG A O 1
ATOM 812 N N . THR A 1 99 ? -6.911 -13.787 3.941 1.00 90.44 99 THR A N 1
ATOM 813 C CA . THR A 1 99 ? -6.044 -14.360 2.907 1.00 90.44 99 THR A CA 1
ATOM 814 C C . THR A 1 99 ? -6.669 -14.269 1.512 1.00 90.44 99 THR A C 1
ATOM 816 O O . THR A 1 99 ? -7.859 -13.987 1.348 1.00 90.44 99 THR A O 1
ATOM 819 N N . PHE A 1 100 ? -5.842 -14.501 0.491 1.00 85.94 100 PHE A N 1
ATOM 820 C CA . PHE A 1 100 ? -6.267 -14.519 -0.904 1.00 85.94 100 PHE A CA 1
ATOM 821 C C . PHE A 1 100 ? -7.453 -15.472 -1.124 1.00 85.94 100 PHE A C 1
ATOM 823 O O . PHE A 1 100 ? -7.435 -16.610 -0.653 1.00 85.94 100 PHE A O 1
ATOM 830 N N . ALA A 1 101 ? -8.468 -14.990 -1.842 1.00 82.62 101 ALA A N 1
ATOM 831 C CA . ALA A 1 101 ? -9.610 -15.780 -2.285 1.00 82.62 101 ALA A CA 1
ATOM 832 C C . ALA A 1 101 ? -9.326 -16.311 -3.705 1.00 82.62 101 ALA A C 1
ATOM 834 O O . ALA A 1 101 ? -9.202 -15.470 -4.600 1.00 82.62 101 ALA A O 1
ATOM 835 N N . PRO A 1 102 ? -9.179 -17.640 -3.892 1.00 76.56 102 PRO A N 1
ATOM 836 C CA . PRO A 1 102 ? -8.919 -18.259 -5.194 1.00 76.56 102 PRO A CA 1
ATOM 837 C C . PRO A 1 102 ? -10.038 -18.071 -6.217 1.00 76.56 102 PRO A C 1
ATOM 839 O O . PRO A 1 102 ? -11.211 -17.938 -5.793 1.00 76.56 102 PRO A O 1
#

Organism: Noccaea caerulescens (NCBI:txid107243)

Secondary structure (DSSP, 8-state):
---TTS-S-S-PEEEETT---HHHHTTGGG-SEEEE---GGGGS-EEEEETTEEEEEES---TT--B-HHHHHHHHHHHHHHHHHHH-TT--SEEEEPPP--

Solvent-accessible surface area (backbone atoms only — not comparable to full-atom values): 6263 Å² total; per-residue (Å²): 131,86,61,94,86,56,62,94,59,93,73,64,40,83,41,57,42,74,60,78,68,61,88,56,65,75,57,49,41,82,38,66,65,46,78,49,70,76,54,79,71,46,77,51,36,22,40,30,25,46,95,90,35,83,74,25,20,17,82,53,81,52,87,98,52,53,74,58,40,42,66,47,56,50,56,33,45,52,50,40,57,48,47,54,56,74,70,35,84,65,43,82,45,50,80,42,80,49,74,72,80,132

pLDDT: mean 90.35, std 12.99, range [40.38, 98.19]

Radius of gyration: 16.29 Å; Cα contacts (8 Å, |Δi|>4): 140; chains: 1; bounding box: 30×29×56 Å

Foldseek 3Di:
DDDLPDFPDPDAAEEELQDDDCVCLVCQLVDQEAEDEDAPVLVDWYFYDYPNDTPATDPRPDPPGHHPHSVVSVVSNVVNVVCSQVVDPSHPHDYHYDDDDD